Protein AF-A0A941T9V4-F1 (afdb_monomer_lite)

Sequence (173 aa):
MEARDDRNRAAATNAATATASSSLSAAYPVAAIIEGERKGLNWGSGGGWNDATPNACPDRARIDFSGHQWFDQVSVYTVQDNYPNPVEPTDQTTFDQYGITNFDMQVWNGVNWVTVVRSSTNPSRVHGEPHDHFDGNSHSPWRQCCCYCCQPQRLPPTKYCPSASTSKGRWKR

Structure (mmCIF, N/CA/C/O backbone):
data_AF-A0A941T9V4-F1
#
_entry.id   AF-A0A941T9V4-F1
#
loop_
_atom_site.group_PDB
_atom_site.id
_atom_site.type_symbol
_atom_site.label_atom_id
_atom_site.label_alt_id
_atom_site.label_comp_id
_atom_site.label_asym_id
_atom_site.label_entity_id
_atom_site.label_seq_id
_atom_site.pdbx_PDB_ins_code
_atom_site.Cartn_x
_atom_site.Cartn_y
_atom_site.Cartn_z
_atom_site.occupancy
_atom_site.B_iso_or_equiv
_atom_site.auth_seq_id
_atom_site.auth_comp_id
_atom_site.auth_asym_id
_atom_site.auth_atom_id
_atom_site.pdbx_PDB_model_num
ATOM 1 N N . MET A 1 1 ? -17.237 26.443 5.180 1.00 39.88 1 MET A N 1
ATOM 2 C CA . MET A 1 1 ? -16.615 25.327 4.442 1.00 39.88 1 MET A CA 1
ATOM 3 C C . MET A 1 1 ? -15.597 24.730 5.403 1.00 39.88 1 MET A C 1
ATOM 5 O O . MET A 1 1 ? -14.558 25.339 5.606 1.00 39.88 1 MET A O 1
ATOM 9 N N . GLU A 1 2 ? -15.970 23.697 6.163 1.00 41.00 2 GLU A N 1
ATOM 10 C CA . GLU A 1 2 ? -15.058 23.101 7.155 1.00 41.00 2 GLU A CA 1
ATOM 11 C C . GLU A 1 2 ? -14.081 22.157 6.441 1.00 41.00 2 GLU A C 1
ATOM 13 O O . GLU A 1 2 ? -14.487 21.376 5.582 1.00 41.00 2 GLU A O 1
ATOM 18 N N . ALA A 1 3 ? -12.790 22.291 6.750 1.00 44.06 3 ALA A N 1
ATOM 19 C CA . ALA A 1 3 ? -11.719 21.514 6.136 1.00 44.06 3 ALA A CA 1
ATOM 20 C C . ALA A 1 3 ? -11.819 20.026 6.516 1.00 44.06 3 ALA A C 1
ATOM 22 O O . ALA A 1 3 ? -12.162 19.681 7.652 1.00 44.06 3 ALA A O 1
ATOM 23 N N . ARG A 1 4 ? -11.507 19.145 5.561 1.00 55.50 4 ARG A N 1
ATOM 24 C CA . ARG A 1 4 ? -11.383 17.697 5.775 1.00 55.50 4 ARG A CA 1
ATOM 25 C C . ARG A 1 4 ? -10.272 17.425 6.812 1.00 55.50 4 ARG A C 1
ATOM 27 O O . ARG A 1 4 ? -9.267 18.132 6.834 1.00 55.50 4 ARG A O 1
ATOM 34 N N . ASP A 1 5 ? -10.453 16.446 7.712 1.00 63.91 5 ASP A N 1
ATOM 35 C CA . ASP A 1 5 ? -9.345 15.950 8.550 1.00 63.91 5 ASP A CA 1
ATOM 36 C C . ASP A 1 5 ? -8.568 14.944 7.698 1.00 63.91 5 ASP A C 1
ATOM 38 O O . ASP A 1 5 ? -8.832 13.742 7.734 1.00 63.91 5 ASP A O 1
ATOM 42 N N . ASP A 1 6 ? -7.614 15.458 6.919 1.00 68.19 6 ASP A N 1
ATOM 43 C CA . ASP A 1 6 ? -6.785 14.699 5.966 1.00 68.19 6 ASP A CA 1
ATOM 44 C C . ASP A 1 6 ? -5.760 13.770 6.648 1.00 68.19 6 ASP A C 1
ATOM 46 O O . ASP A 1 6 ? -4.796 13.294 6.046 1.00 68.19 6 ASP A O 1
ATOM 50 N N . ARG A 1 7 ? -5.938 13.503 7.942 1.00 80.56 7 ARG A N 1
ATOM 51 C CA . ARG A 1 7 ? -5.061 12.642 8.721 1.00 80.56 7 ARG A CA 1
ATOM 52 C C . ARG A 1 7 ? -5.231 11.184 8.315 1.00 80.56 7 ARG A C 1
ATOM 54 O O . ARG A 1 7 ? -6.278 10.587 8.549 1.00 80.56 7 ARG A O 1
ATOM 61 N N . ASN A 1 8 ? -4.146 10.593 7.822 1.00 84.25 8 ASN A N 1
ATOM 62 C CA . ASN A 1 8 ? -4.083 9.184 7.456 1.00 84.25 8 ASN A CA 1
ATOM 63 C C . ASN A 1 8 ? -4.116 8.255 8.689 1.00 84.25 8 ASN A C 1
ATOM 65 O O . ASN A 1 8 ? -3.088 8.027 9.327 1.00 84.25 8 ASN A O 1
ATOM 69 N N . ARG A 1 9 ? -5.268 7.648 8.994 1.00 84.69 9 ARG A N 1
ATOM 70 C CA . ARG A 1 9 ? -5.442 6.653 10.072 1.00 84.69 9 ARG A CA 1
ATOM 71 C C . ARG A 1 9 ? -4.611 5.381 9.890 1.00 84.69 9 ARG A C 1
ATOM 73 O O . ARG A 1 9 ? -4.321 4.722 10.881 1.00 84.69 9 ARG A O 1
ATOM 80 N N . ALA A 1 10 ? -4.228 5.048 8.661 1.00 85.94 10 ALA A N 1
ATOM 81 C CA . ALA A 1 10 ? -3.429 3.871 8.326 1.00 85.94 10 ALA A CA 1
ATOM 82 C C . ALA A 1 10 ? -1.920 4.084 8.514 1.00 85.94 10 ALA A C 1
ATOM 84 O O . ALA A 1 10 ? -1.161 3.143 8.334 1.00 85.94 10 ALA A O 1
ATOM 85 N N . ALA A 1 11 ? -1.461 5.284 8.877 1.00 89.00 11 ALA A N 1
ATOM 86 C CA . ALA A 1 11 ? -0.035 5.537 9.052 1.00 89.00 11 ALA A CA 1
ATOM 87 C C . ALA A 1 11 ? 0.554 4.790 10.265 1.00 89.00 11 ALA A C 1
ATOM 89 O O . ALA A 1 11 ? -0.060 4.728 11.334 1.00 89.00 11 ALA A O 1
ATOM 90 N N . ALA A 1 12 ? 1.799 4.324 10.143 1.00 89.19 12 ALA A N 1
ATOM 91 C CA . ALA A 1 12 ? 2.571 3.740 11.243 1.00 89.19 12 ALA A CA 1
ATOM 92 C C . ALA A 1 12 ? 2.736 4.722 12.416 1.00 89.19 12 ALA A C 1
ATOM 94 O O . ALA A 1 12 ? 2.710 4.328 13.579 1.00 89.19 12 ALA A O 1
ATOM 95 N N . THR A 1 13 ? 2.821 6.025 12.124 1.00 90.94 13 THR A N 1
ATOM 96 C CA . THR A 1 13 ? 2.835 7.100 13.132 1.00 90.94 13 THR A CA 1
ATOM 97 C C . THR A 1 13 ? 1.532 7.194 13.933 1.00 90.94 13 THR A C 1
ATOM 99 O O . THR A 1 13 ? 1.531 7.739 15.032 1.00 90.94 13 THR A O 1
ATOM 102 N N . ASN A 1 14 ? 0.440 6.611 13.425 1.00 89.69 14 ASN A N 1
ATOM 103 C CA . ASN A 1 14 ? -0.834 6.424 14.124 1.00 89.69 14 ASN A CA 1
ATOM 104 C C . ASN A 1 14 ? -0.990 4.998 14.697 1.00 89.69 14 ASN A C 1
ATOM 106 O O . ASN A 1 14 ? -2.104 4.563 15.003 1.00 89.69 14 ASN A O 1
ATOM 110 N N . ALA A 1 15 ? 0.131 4.288 14.867 1.00 91.81 15 ALA A N 1
ATOM 111 C CA . ALA A 1 15 ? 0.241 2.939 15.419 1.00 91.81 15 ALA A CA 1
ATOM 112 C C . ALA A 1 15 ? -0.520 1.854 14.633 1.00 91.81 15 ALA A C 1
ATOM 114 O O . ALA A 1 15 ? -0.884 0.819 15.192 1.00 91.81 15 ALA A O 1
ATOM 115 N N . ALA A 1 16 ? -0.760 2.079 13.339 1.00 89.44 16 ALA A N 1
ATOM 116 C CA . ALA A 1 16 ? -1.210 1.020 12.447 1.00 89.44 16 ALA A CA 1
ATOM 117 C C . ALA A 1 16 ? -0.080 0.007 12.198 1.00 89.44 16 ALA A C 1
ATOM 119 O O . ALA A 1 16 ? 1.101 0.365 12.203 1.00 89.44 16 ALA A O 1
ATOM 120 N N . THR A 1 17 ? -0.440 -1.249 11.953 1.00 93.31 17 THR A N 1
ATOM 121 C CA . THR A 1 17 ? 0.496 -2.307 11.560 1.00 93.31 17 THR A CA 1
ATOM 122 C C . THR A 1 17 ? 0.103 -2.890 10.211 1.00 93.31 17 THR A C 1
ATOM 124 O O . THR A 1 17 ? -1.061 -2.864 9.815 1.00 93.31 17 THR A O 1
ATOM 127 N N . ALA A 1 18 ? 1.097 -3.391 9.484 1.00 90.56 18 ALA A N 1
ATOM 128 C CA . ALA A 1 18 ? 0.945 -3.896 8.130 1.00 90.56 18 ALA A CA 1
ATOM 129 C C . ALA A 1 18 ? 1.397 -5.359 8.047 1.00 90.56 18 ALA A C 1
ATOM 131 O O . ALA A 1 18 ? 2.450 -5.716 8.577 1.00 90.56 18 ALA A O 1
ATOM 132 N N . THR A 1 19 ? 0.617 -6.201 7.370 1.00 92.44 19 THR A N 1
ATOM 133 C CA . THR A 1 19 ? 0.952 -7.607 7.086 1.00 92.44 19 THR A CA 1
ATOM 134 C C . THR A 1 19 ? 0.641 -7.945 5.633 1.00 92.44 19 THR A C 1
ATOM 136 O O . THR A 1 19 ? -0.252 -7.353 5.033 1.00 92.44 19 THR A O 1
ATOM 139 N N . ALA A 1 20 ? 1.377 -8.886 5.044 1.00 89.75 20 ALA A N 1
ATOM 140 C CA . ALA A 1 20 ? 1.168 -9.318 3.663 1.00 89.75 20 ALA A CA 1
ATOM 141 C C . ALA A 1 20 ? 1.074 -10.845 3.561 1.00 89.75 20 ALA A C 1
ATOM 143 O O . ALA A 1 20 ? 1.480 -11.558 4.479 1.00 89.75 20 ALA A O 1
ATOM 144 N N . SER A 1 21 ? 0.511 -11.346 2.459 1.00 89.50 21 SER A N 1
ATOM 145 C CA . SER A 1 21 ? 0.611 -12.755 2.048 1.00 89.50 21 SER A CA 1
ATOM 146 C C . SER A 1 21 ? 2.068 -13.187 1.940 1.00 89.50 21 SER A C 1
ATOM 148 O O . SER A 1 21 ? 2.437 -14.234 2.468 1.00 89.50 21 SER A O 1
ATOM 150 N N . SER A 1 22 ? 2.896 -12.357 1.304 1.00 89.88 22 SER A N 1
ATOM 151 C CA . SER A 1 22 ? 4.334 -12.559 1.206 1.00 89.88 22 SER A CA 1
ATOM 152 C C . SER A 1 22 ? 5.073 -11.232 0.967 1.00 89.88 22 SER A C 1
ATOM 154 O O . SER A 1 22 ? 4.466 -10.163 0.883 1.00 89.88 22 SER A O 1
ATOM 156 N N . SER A 1 23 ? 6.405 -11.247 0.970 1.00 90.19 23 SER A N 1
ATOM 157 C CA . SER A 1 23 ? 7.227 -10.082 0.615 1.00 90.19 23 SER A CA 1
ATOM 158 C C . SER A 1 23 ? 8.482 -10.549 -0.112 1.00 90.19 23 SER A C 1
ATOM 160 O O . SER A 1 23 ? 9.180 -11.411 0.421 1.00 90.19 23 SER A O 1
ATOM 162 N N . LEU A 1 24 ? 8.768 -10.019 -1.310 1.00 88.94 24 LEU A N 1
ATOM 163 C CA . LEU A 1 24 ? 9.832 -10.543 -2.184 1.00 88.94 24 LEU A CA 1
ATOM 164 C C . LEU A 1 24 ? 11.198 -10.597 -1.488 1.00 88.94 24 LEU A C 1
ATOM 166 O O . LEU A 1 24 ? 11.939 -11.564 -1.637 1.00 88.94 24 LEU A O 1
ATOM 170 N N . SER A 1 25 ? 11.546 -9.545 -0.748 1.00 92.31 25 SER A N 1
ATOM 171 C CA . SER A 1 25 ? 12.757 -9.480 0.072 1.00 92.31 25 SER A CA 1
ATOM 172 C C . SER A 1 25 ? 12.683 -8.299 1.045 1.00 92.31 25 SER A C 1
ATOM 174 O O . SER A 1 25 ? 11.734 -7.515 1.020 1.00 92.31 25 SER A O 1
ATOM 176 N N . ALA A 1 26 ? 13.718 -8.119 1.872 1.00 92.69 26 ALA A N 1
ATOM 177 C CA . ALA A 1 26 ? 13.842 -6.961 2.764 1.00 92.69 26 ALA A CA 1
ATOM 178 C C . ALA A 1 26 ? 13.896 -5.608 2.021 1.00 92.69 26 ALA A C 1
ATOM 180 O O . ALA A 1 26 ? 13.613 -4.575 2.619 1.00 92.69 26 ALA A O 1
ATOM 181 N N . ALA A 1 27 ? 14.216 -5.613 0.722 1.00 92.06 27 ALA A N 1
ATOM 182 C CA . ALA A 1 27 ? 14.155 -4.432 -0.137 1.00 92.06 27 ALA A CA 1
ATOM 183 C C . ALA A 1 27 ? 12.718 -3.980 -0.458 1.00 92.06 27 ALA A C 1
ATOM 185 O O . ALA A 1 27 ? 12.531 -2.867 -0.951 1.00 92.06 27 ALA A O 1
ATOM 186 N N . TYR A 1 28 ? 11.721 -4.828 -0.186 1.00 89.25 28 TYR A N 1
ATOM 187 C CA . TYR A 1 28 ? 10.315 -4.580 -0.495 1.00 89.25 28 TYR A CA 1
ATOM 188 C C . TYR A 1 28 ? 9.391 -4.857 0.703 1.00 89.25 28 TYR A C 1
ATOM 190 O O . TYR A 1 28 ? 8.513 -5.726 0.637 1.00 89.25 28 TYR A O 1
ATOM 198 N N . PRO A 1 29 ? 9.607 -4.180 1.840 1.00 92.50 29 PRO A N 1
ATOM 199 C CA . PRO A 1 29 ? 8.922 -4.501 3.078 1.00 92.50 29 PRO A CA 1
ATOM 200 C C . PRO A 1 29 ? 7.453 -4.078 3.025 1.00 92.50 29 PRO A C 1
ATOM 202 O O . PRO A 1 29 ? 7.114 -2.987 2.572 1.00 92.50 29 PRO A O 1
ATOM 205 N N . VAL A 1 30 ? 6.572 -4.892 3.611 1.00 90.44 30 VAL A N 1
ATOM 206 C CA . VAL A 1 30 ? 5.157 -4.520 3.775 1.00 90.44 30 VAL A CA 1
ATOM 207 C C . VAL A 1 30 ? 4.972 -3.259 4.631 1.00 90.44 30 VAL A C 1
ATOM 209 O O . VAL A 1 30 ? 3.993 -2.547 4.478 1.00 90.44 30 VAL A O 1
ATOM 212 N N . ALA A 1 31 ? 5.928 -2.917 5.499 1.00 92.12 31 ALA A N 1
ATOM 213 C CA . ALA A 1 31 ? 5.871 -1.695 6.305 1.00 92.12 31 ALA A CA 1
ATOM 214 C C . ALA A 1 31 ? 5.876 -0.403 5.464 1.00 92.12 31 ALA A C 1
ATOM 216 O O . ALA A 1 31 ? 5.311 0.602 5.897 1.00 92.12 31 ALA A O 1
ATOM 217 N N . ALA A 1 32 ? 6.429 -0.444 4.244 1.00 90.38 32 ALA A N 1
ATOM 218 C CA . ALA A 1 32 ? 6.422 0.697 3.332 1.00 90.38 32 ALA A CA 1
ATOM 219 C C . ALA A 1 32 ? 4.997 1.127 2.944 1.00 90.38 32 ALA A C 1
ATOM 221 O O . ALA A 1 32 ? 4.785 2.242 2.473 1.00 90.38 32 ALA A O 1
ATOM 222 N N . ILE A 1 33 ? 3.992 0.269 3.182 1.00 88.38 33 ILE A N 1
ATOM 223 C CA . ILE A 1 33 ? 2.605 0.588 2.852 1.00 88.38 33 ILE A CA 1
ATOM 224 C C . ILE A 1 33 ? 1.959 1.606 3.809 1.00 88.38 33 ILE A C 1
ATOM 226 O O . ILE A 1 33 ? 0.945 2.227 3.496 1.00 88.38 33 ILE A O 1
ATOM 230 N N . ILE A 1 34 ? 2.546 1.790 4.993 1.00 90.62 34 ILE A N 1
ATOM 231 C CA . ILE A 1 34 ? 2.018 2.642 6.070 1.00 90.62 34 ILE A CA 1
ATOM 232 C C . ILE A 1 34 ? 2.991 3.752 6.494 1.00 90.62 34 ILE A C 1
ATOM 234 O O . ILE A 1 34 ? 2.763 4.430 7.495 1.00 90.62 34 ILE A O 1
ATOM 238 N N . GLU A 1 35 ? 4.078 3.964 5.754 1.00 89.94 35 GLU A N 1
ATOM 239 C CA . GLU A 1 35 ? 5.148 4.901 6.133 1.00 89.94 35 GLU A CA 1
ATOM 240 C C . GLU A 1 35 ? 4.833 6.377 5.818 1.00 89.94 35 GLU A C 1
ATOM 242 O O . GLU A 1 35 ? 5.510 7.277 6.309 1.00 89.94 35 GLU A O 1
ATOM 247 N N . GLY A 1 36 ? 3.797 6.639 5.014 1.00 87.00 36 GLY A N 1
ATOM 248 C CA . GLY A 1 36 ? 3.347 7.988 4.649 1.00 87.00 36 GLY A CA 1
ATOM 249 C C . GLY A 1 36 ? 4.091 8.635 3.473 1.00 87.00 36 GLY A C 1
ATOM 250 O O . GLY A 1 36 ? 3.620 9.643 2.950 1.00 87.00 36 GLY A O 1
ATOM 251 N N . GLU A 1 37 ? 5.200 8.055 3.017 1.00 89.06 37 GLU A N 1
ATOM 252 C CA . GLU A 1 37 ? 5.798 8.352 1.710 1.00 89.06 37 GLU A CA 1
ATOM 253 C C . GLU A 1 37 ? 4.832 7.855 0.621 1.00 89.06 37 GLU A C 1
ATOM 255 O O . GLU A 1 37 ? 4.213 6.814 0.808 1.00 89.06 37 GLU A O 1
ATOM 260 N N . ARG A 1 38 ? 4.659 8.569 -0.498 1.00 88.62 38 ARG A N 1
ATOM 261 C CA . ARG A 1 38 ? 3.676 8.215 -1.551 1.00 88.62 38 ARG A CA 1
ATOM 262 C C . ARG A 1 38 ? 4.284 8.065 -2.941 1.00 88.62 38 ARG A C 1
ATOM 264 O O . ARG A 1 38 ? 3.653 7.479 -3.811 1.00 88.62 38 ARG A O 1
ATOM 271 N N . LYS A 1 39 ? 5.500 8.559 -3.156 1.00 88.25 39 LYS A N 1
ATOM 272 C CA . LYS A 1 39 ? 6.160 8.598 -4.466 1.00 88.25 39 LYS A CA 1
ATOM 273 C C . LYS A 1 39 ? 6.680 7.230 -4.893 1.00 88.25 39 LYS A C 1
ATOM 275 O O . LYS A 1 39 ? 6.738 6.951 -6.084 1.00 88.25 39 LYS A O 1
ATOM 280 N N . GLY A 1 40 ? 7.066 6.392 -3.935 1.00 86.06 40 GLY A N 1
ATOM 281 C CA . GLY A 1 40 ? 7.896 5.215 -4.188 1.00 86.06 40 GLY A CA 1
ATOM 282 C C . GLY A 1 40 ? 9.379 5.558 -4.220 1.00 86.06 40 GLY A C 1
ATOM 283 O O . GLY A 1 40 ? 10.140 4.926 -4.952 1.00 86.06 40 GLY A O 1
ATOM 284 N N . LEU A 1 41 ? 9.794 6.574 -3.454 1.00 88.62 41 LEU A N 1
ATOM 285 C CA . LEU A 1 41 ? 11.204 6.939 -3.353 1.00 88.62 41 LEU A CA 1
ATOM 286 C C . LEU A 1 41 ? 11.999 5.742 -2.813 1.00 88.62 41 LEU A C 1
ATOM 288 O O . LEU A 1 41 ? 11.614 5.157 -1.808 1.00 88.62 41 LEU A O 1
ATOM 292 N N . ASN A 1 42 ? 13.120 5.401 -3.456 1.00 89.25 42 ASN A N 1
ATOM 293 C CA . ASN A 1 42 ? 13.941 4.221 -3.142 1.00 89.25 42 ASN A CA 1
ATOM 294 C C . ASN A 1 42 ? 13.269 2.880 -3.477 1.00 89.25 42 ASN A C 1
ATOM 296 O O . ASN A 1 42 ? 13.391 1.901 -2.733 1.00 89.25 42 ASN A O 1
ATOM 300 N N . TRP A 1 43 ? 12.570 2.816 -4.610 1.00 89.00 43 TRP A N 1
ATOM 301 C CA . TRP A 1 43 ? 12.124 1.551 -5.179 1.00 89.00 43 TRP A CA 1
ATOM 302 C C . TRP A 1 43 ? 13.277 0.525 -5.254 1.00 89.00 43 TRP A C 1
ATOM 304 O O . TRP A 1 43 ? 14.340 0.829 -5.792 1.00 89.00 43 TRP A O 1
ATOM 314 N N . GLY A 1 44 ? 13.088 -0.680 -4.700 1.00 88.69 44 GLY A N 1
ATOM 315 C CA . GLY A 1 44 ? 14.154 -1.691 -4.590 1.00 88.69 44 GLY A CA 1
ATOM 316 C C . GLY A 1 44 ? 15.085 -1.541 -3.383 1.00 88.69 44 GLY A C 1
ATOM 317 O O . GLY A 1 44 ? 16.016 -2.329 -3.240 1.00 88.69 44 GLY A O 1
ATOM 318 N N . SER A 1 45 ? 14.813 -0.571 -2.510 1.00 92.38 45 SER A N 1
ATOM 319 C CA . SER A 1 45 ? 15.571 -0.276 -1.287 1.00 92.38 45 SER A CA 1
ATOM 320 C C . SER A 1 45 ? 14.650 0.223 -0.162 1.00 92.38 45 SER A C 1
ATOM 322 O O . SER A 1 45 ? 15.000 1.139 0.578 1.00 92.38 45 SER A O 1
ATOM 324 N N . GLY A 1 46 ? 13.450 -0.353 -0.042 1.00 90.12 46 GLY A N 1
ATOM 325 C CA . GLY A 1 46 ? 12.485 -0.040 1.017 1.00 90.12 46 GLY A CA 1
ATOM 326 C C . GLY A 1 46 ? 11.342 0.898 0.620 1.00 90.12 46 GLY A C 1
ATOM 327 O O . GLY A 1 46 ? 10.416 1.045 1.402 1.00 90.12 46 GLY A O 1
ATOM 328 N N . GLY A 1 47 ? 11.356 1.485 -0.583 1.00 88.00 47 GLY A N 1
ATOM 329 C CA . GLY A 1 47 ? 10.369 2.489 -1.022 1.00 88.00 47 GLY A CA 1
ATOM 330 C C . GLY A 1 47 ? 8.941 1.995 -1.292 1.00 88.00 47 GLY A C 1
ATOM 331 O O . GLY A 1 47 ? 8.060 2.791 -1.634 1.00 88.00 47 GLY A O 1
ATOM 332 N N . GLY A 1 48 ? 8.698 0.689 -1.184 1.00 87.88 48 GLY A N 1
ATOM 333 C CA . GLY A 1 48 ? 7.386 0.082 -1.379 1.00 87.88 48 GLY A CA 1
ATOM 334 C C . GLY A 1 48 ? 7.402 -1.430 -1.166 1.00 87.88 48 GLY A C 1
ATOM 335 O O . GLY A 1 48 ? 8.437 -2.013 -0.849 1.00 87.88 48 GLY A O 1
ATOM 336 N N . TRP A 1 49 ? 6.243 -2.063 -1.323 1.00 89.75 49 TRP A N 1
ATOM 337 C CA . TRP A 1 49 ? 6.050 -3.493 -1.078 1.00 89.75 49 TRP A CA 1
ATOM 338 C C . TRP A 1 49 ? 6.003 -4.294 -2.389 1.00 89.75 49 TRP A C 1
ATOM 340 O O . TRP A 1 49 ? 5.566 -3.779 -3.413 1.00 89.75 49 TRP A O 1
ATOM 350 N N . ASN A 1 50 ? 6.459 -5.550 -2.344 1.00 86.00 50 ASN A N 1
ATOM 351 C CA . ASN A 1 50 ? 6.436 -6.520 -3.443 1.00 86.00 50 ASN A CA 1
ATOM 352 C C . ASN A 1 50 ? 5.961 -7.862 -2.941 1.00 86.00 50 ASN A C 1
ATOM 354 O O . ASN A 1 50 ? 6.549 -8.346 -1.974 1.00 86.00 50 ASN A O 1
ATOM 358 N N . ASP A 1 51 ? 5.012 -8.500 -3.614 1.00 86.31 51 ASP A N 1
ATOM 359 C CA . ASP A 1 51 ? 4.715 -9.897 -3.333 1.00 86.31 51 ASP A CA 1
ATOM 360 C C . ASP A 1 51 ? 5.865 -10.818 -3.825 1.00 86.31 51 ASP A C 1
ATOM 362 O O . ASP A 1 51 ? 6.611 -10.512 -4.755 1.00 86.31 51 ASP A O 1
ATOM 366 N N . ALA A 1 52 ? 6.086 -11.937 -3.139 1.00 87.38 52 ALA A N 1
ATOM 367 C CA . ALA A 1 52 ? 7.113 -12.937 -3.439 1.00 87.38 52 ALA A CA 1
ATOM 368 C C . ALA A 1 52 ? 6.600 -14.108 -4.293 1.00 87.38 52 ALA A C 1
ATOM 370 O O . ALA A 1 52 ? 7.371 -15.025 -4.585 1.00 87.38 52 ALA A O 1
ATOM 371 N N . THR A 1 53 ? 5.318 -14.113 -4.661 1.00 84.25 53 THR A N 1
ATOM 372 C CA . THR A 1 53 ? 4.605 -15.185 -5.367 1.00 84.25 53 THR A CA 1
ATOM 373 C C . THR A 1 53 ? 4.127 -14.757 -6.767 1.00 84.25 53 THR A C 1
ATOM 375 O O . THR A 1 53 ? 2.938 -14.683 -7.055 1.00 84.25 53 THR A O 1
ATOM 378 N N . PRO A 1 54 ? 5.071 -14.544 -7.704 1.00 75.06 54 PRO A N 1
ATOM 379 C CA . PRO A 1 54 ? 4.837 -14.491 -9.146 1.00 75.06 54 PRO A CA 1
ATOM 380 C C . PRO A 1 54 ? 3.599 -15.212 -9.714 1.00 75.06 54 PRO A C 1
ATOM 382 O O . PRO A 1 54 ? 3.559 -16.441 -9.742 1.00 75.06 54 PRO A O 1
ATOM 385 N N . ASN A 1 55 ? 2.652 -14.465 -10.296 1.00 73.12 55 ASN A N 1
ATOM 386 C CA . ASN A 1 55 ? 1.427 -14.988 -10.934 1.00 73.12 55 ASN A CA 1
ATOM 387 C C . ASN A 1 55 ? 0.484 -15.791 -10.017 1.00 73.12 55 ASN A C 1
ATOM 389 O O . ASN A 1 55 ? -0.445 -16.429 -10.522 1.00 73.12 55 ASN A O 1
ATOM 393 N N . ALA A 1 56 ? 0.711 -15.809 -8.705 1.00 81.12 56 ALA A N 1
ATOM 394 C CA . ALA A 1 56 ? -0.183 -16.456 -7.761 1.00 81.12 56 ALA A CA 1
ATOM 395 C C . ALA A 1 56 ? -1.110 -15.393 -7.175 1.00 81.12 56 ALA A C 1
ATOM 397 O O . ALA A 1 56 ? -0.685 -14.550 -6.405 1.00 81.12 56 ALA A O 1
ATOM 398 N N . CYS A 1 57 ? -2.386 -15.431 -7.550 1.00 74.94 57 CYS A N 1
ATOM 399 C CA . CYS A 1 57 ? -3.355 -14.425 -7.128 1.00 74.94 57 CYS A CA 1
ATOM 400 C C . CYS A 1 57 ? -4.472 -15.055 -6.276 1.00 74.94 57 CYS A C 1
ATOM 402 O O . CYS A 1 57 ? -4.830 -16.216 -6.505 1.00 74.94 57 CYS A O 1
ATOM 404 N N . PRO A 1 58 ? -5.070 -14.300 -5.334 1.00 78.81 58 PRO A N 1
ATOM 405 C CA . PRO A 1 58 ? -4.801 -12.888 -5.051 1.00 78.81 58 PRO A CA 1
ATOM 406 C C . PRO A 1 58 ? -3.625 -12.651 -4.086 1.00 78.81 58 PRO A C 1
ATOM 408 O O . PRO A 1 58 ? -3.483 -13.346 -3.079 1.00 78.81 58 PRO A O 1
ATOM 411 N N . ASP A 1 59 ? -2.870 -11.586 -4.343 1.00 83.44 59 ASP A N 1
ATOM 412 C CA . ASP A 1 59 ? -1.876 -11.008 -3.441 1.00 83.44 59 ASP A CA 1
ATOM 413 C C . ASP A 1 59 ? -2.585 -10.151 -2.392 1.00 83.44 59 ASP A C 1
ATOM 415 O O . ASP A 1 59 ? -3.432 -9.324 -2.738 1.00 83.44 59 ASP A O 1
ATOM 419 N N . ARG A 1 60 ? -2.261 -10.322 -1.104 1.00 85.75 60 ARG A N 1
ATOM 420 C CA . ARG A 1 60 ? -2.959 -9.628 -0.010 1.00 85.75 60 ARG A CA 1
ATOM 421 C C . ARG A 1 60 ? -2.012 -8.741 0.782 1.00 85.75 60 ARG A C 1
ATOM 423 O O . ARG A 1 60 ? -1.117 -9.256 1.446 1.00 85.75 60 ARG A O 1
ATOM 430 N N . ALA A 1 61 ? -2.330 -7.452 0.871 1.00 87.00 61 ALA A N 1
ATOM 431 C CA . ALA A 1 61 ? -1.782 -6.538 1.874 1.00 87.00 61 ALA A CA 1
ATOM 432 C C . ALA A 1 61 ? -2.886 -6.117 2.852 1.00 87.00 61 ALA A C 1
ATOM 434 O O . ALA A 1 61 ? -3.979 -5.718 2.449 1.00 87.00 61 ALA A O 1
ATOM 435 N N . ARG A 1 62 ? -2.611 -6.220 4.150 1.00 88.75 62 ARG A N 1
ATOM 436 C CA . ARG A 1 62 ? -3.545 -5.929 5.237 1.00 88.75 62 ARG A CA 1
ATOM 437 C C . ARG A 1 62 ? -2.972 -4.866 6.156 1.00 88.75 62 ARG A C 1
ATOM 439 O O . ARG A 1 62 ? -1.799 -4.924 6.518 1.00 88.75 62 ARG A O 1
ATOM 446 N N . ILE A 1 63 ? -3.837 -3.952 6.576 1.00 88.50 63 ILE A N 1
ATOM 447 C CA . ILE A 1 63 ? -3.558 -2.989 7.633 1.00 88.50 63 ILE A CA 1
ATOM 448 C C . ILE A 1 63 ? -4.493 -3.256 8.803 1.00 88.50 63 ILE A C 1
ATOM 450 O O . ILE A 1 63 ? -5.712 -3.351 8.637 1.00 88.50 63 ILE A O 1
ATOM 454 N N . ASP A 1 64 ? -3.905 -3.334 9.987 1.00 89.06 64 ASP A N 1
ATOM 455 C CA . ASP A 1 64 ? -4.598 -3.322 11.264 1.00 89.06 64 ASP A CA 1
ATOM 456 C C . ASP A 1 64 ? -4.424 -1.932 11.889 1.00 89.06 64 ASP A C 1
ATOM 458 O O . ASP A 1 64 ? -3.308 -1.465 12.120 1.00 89.06 64 ASP A O 1
ATOM 462 N N . PHE A 1 65 ? -5.532 -1.241 12.148 1.00 87.31 65 PHE A N 1
ATOM 463 C CA . PHE A 1 65 ? -5.506 0.050 12.829 1.00 87.31 65 PHE A CA 1
ATOM 464 C C . PHE A 1 65 ? -5.273 -0.139 14.334 1.00 87.31 65 PHE A C 1
ATOM 466 O O . PHE A 1 65 ? -5.690 -1.135 14.928 1.00 87.31 65 PHE A O 1
ATOM 473 N N . SER A 1 66 ? -4.709 0.879 14.991 1.00 86.38 66 SER A N 1
ATOM 474 C CA . SER A 1 66 ? -4.508 0.913 16.452 1.00 86.38 66 SER A CA 1
ATOM 475 C C . SER A 1 66 ? -5.806 0.894 17.274 1.00 86.38 66 SER A C 1
ATOM 477 O O . SER A 1 66 ? -5.783 0.773 18.499 1.00 86.38 66 SER A O 1
ATOM 479 N N . GLY A 1 67 ? -6.958 0.997 16.614 1.00 82.56 67 GLY A N 1
ATOM 480 C CA . GLY A 1 67 ? -8.271 0.948 17.229 1.00 82.56 67 GLY A CA 1
ATOM 481 C C . GLY A 1 67 ? -9.381 1.027 16.193 1.00 82.56 67 GLY A C 1
ATOM 482 O O . GLY A 1 67 ? -9.155 0.944 14.991 1.00 82.56 67 GLY A O 1
ATOM 483 N N . HIS A 1 68 ? -10.599 1.199 16.685 1.00 77.25 68 HIS A N 1
ATOM 484 C CA . HIS A 1 68 ? -11.767 1.505 15.871 1.00 77.25 68 HIS A CA 1
ATOM 485 C C . HIS A 1 68 ? -11.594 2.860 15.169 1.00 77.25 68 HIS A C 1
ATOM 487 O O . HIS A 1 68 ? -11.545 3.890 15.841 1.00 77.25 68 HIS A O 1
ATOM 493 N N . GLN A 1 69 ? -11.518 2.858 13.836 1.00 75.19 69 GLN A N 1
ATOM 494 C CA . GLN A 1 69 ? -11.347 4.058 13.021 1.00 75.19 69 GLN A CA 1
ATOM 495 C C . GLN A 1 69 ? -12.541 4.309 12.109 1.00 75.19 69 GLN A C 1
ATOM 497 O O . GLN A 1 69 ? -13.120 3.401 11.518 1.00 75.19 69 GLN A O 1
ATOM 502 N N . TRP A 1 70 ? -12.862 5.586 11.961 1.00 71.38 70 TRP A N 1
ATOM 503 C CA . TRP A 1 70 ? -13.724 6.075 10.897 1.00 71.38 70 TRP A CA 1
ATOM 504 C C . TRP A 1 70 ? -12.847 6.565 9.757 1.00 71.38 70 TRP A C 1
ATOM 506 O O . TRP A 1 70 ? -11.809 7.177 10.016 1.00 71.38 70 TRP A O 1
ATOM 516 N N . PHE A 1 71 ? -13.264 6.298 8.526 1.00 72.94 71 PHE A N 1
ATOM 517 C CA . PHE A 1 71 ? -12.708 6.899 7.323 1.00 72.94 71 PHE A CA 1
ATOM 518 C C . PHE A 1 71 ? -13.738 6.816 6.200 1.00 72.94 71 PHE A C 1
ATOM 520 O O . PHE A 1 71 ? -14.527 5.873 6.146 1.00 72.94 71 PHE A O 1
ATOM 527 N N . ASP A 1 72 ? -13.733 7.815 5.333 1.00 70.69 72 ASP A N 1
ATOM 528 C CA . ASP A 1 72 ? -14.622 7.944 4.176 1.00 70.69 72 ASP A CA 1
ATOM 529 C C . ASP A 1 72 ? -13.846 8.003 2.856 1.00 70.69 72 ASP A C 1
ATOM 531 O O . ASP A 1 72 ? -14.440 8.053 1.786 1.00 70.69 72 ASP A O 1
ATOM 535 N N . GLN A 1 73 ? -12.519 7.936 2.922 1.00 73.12 73 GLN A N 1
ATOM 536 C CA . GLN A 1 73 ? -11.652 7.884 1.762 1.00 73.12 73 GLN A CA 1
ATOM 537 C C . GLN A 1 73 ? -10.607 6.800 1.952 1.00 73.12 73 GLN A C 1
ATOM 539 O O . GLN A 1 73 ? -10.026 6.676 3.030 1.00 73.12 73 GLN A O 1
ATOM 544 N N . VAL A 1 74 ? -10.332 6.063 0.878 1.00 75.44 74 VAL A N 1
ATOM 545 C CA . VAL A 1 74 ? -9.096 5.296 0.742 1.00 75.44 74 VAL A CA 1
ATOM 546 C C . VAL A 1 74 ? -8.370 5.721 -0.522 1.00 75.44 74 VAL A C 1
ATOM 548 O O . VAL A 1 74 ? -8.992 6.021 -1.536 1.00 75.44 74 VAL A O 1
ATOM 551 N N . SER A 1 75 ? -7.045 5.787 -0.450 1.00 78.62 75 SER A N 1
ATOM 552 C CA . SER A 1 75 ? -6.164 6.007 -1.596 1.00 78.62 75 SER A CA 1
ATOM 553 C C . SER A 1 75 ? -5.163 4.868 -1.695 1.00 78.62 75 SER A C 1
ATOM 555 O O . SER A 1 75 ? -4.661 4.422 -0.676 1.00 78.62 75 SER A O 1
ATOM 557 N N . VAL A 1 76 ? -4.871 4.401 -2.901 1.00 78.44 76 VAL A N 1
ATOM 558 C CA . VAL A 1 76 ? -3.831 3.399 -3.189 1.00 78.44 76 VAL A CA 1
ATOM 559 C C . VAL A 1 76 ? -2.903 4.014 -4.225 1.00 78.44 76 VAL A C 1
ATOM 561 O O . VAL A 1 76 ? -3.424 4.639 -5.132 1.00 78.44 76 VAL A O 1
ATOM 564 N N . TYR A 1 77 ? -1.579 3.882 -4.101 1.00 82.31 77 TYR A N 1
ATOM 565 C CA . TYR A 1 77 ? -0.613 4.633 -4.919 1.00 82.31 77 TYR A CA 1
ATOM 566 C C . TYR A 1 77 ? 0.418 3.730 -5.568 1.00 82.31 77 TYR A C 1
ATOM 568 O O . TYR A 1 77 ? 1.408 3.409 -4.932 1.00 82.31 77 TYR A O 1
ATOM 576 N N . THR A 1 78 ? 0.244 3.346 -6.823 1.00 81.06 78 THR A N 1
ATOM 577 C CA . THR A 1 78 ? 1.143 2.363 -7.442 1.00 81.06 78 THR A CA 1
ATOM 578 C C . THR A 1 78 ? 2.533 2.910 -7.761 1.00 81.06 78 THR A C 1
ATOM 580 O O . THR A 1 78 ? 2.777 4.115 -7.714 1.00 81.06 78 THR A O 1
ATOM 583 N N . VAL A 1 79 ? 3.467 2.015 -8.104 1.00 84.25 79 VAL A N 1
ATOM 584 C CA . VAL A 1 79 ? 4.759 2.447 -8.645 1.00 84.25 79 VAL A CA 1
ATOM 585 C C . VAL A 1 79 ? 4.528 3.224 -9.937 1.00 84.25 79 VAL A C 1
ATOM 587 O O . VAL A 1 79 ? 3.679 2.867 -10.752 1.00 84.25 79 VAL A O 1
ATOM 590 N N . GLN A 1 80 ? 5.260 4.324 -10.080 1.00 88.06 80 GLN A N 1
ATOM 591 C CA . GLN A 1 80 ? 5.218 5.178 -11.261 1.00 88.06 80 GLN A CA 1
ATOM 592 C C . GLN A 1 80 ? 6.092 4.590 -12.364 1.00 88.06 80 GLN A C 1
ATOM 594 O O . GLN A 1 80 ? 7.133 4.003 -12.077 1.00 88.06 80 GLN A O 1
ATOM 599 N N . ASP A 1 81 ? 5.736 4.825 -13.626 1.00 86.25 81 ASP A N 1
ATOM 600 C CA . ASP A 1 81 ? 6.544 4.353 -14.759 1.00 86.25 81 ASP A CA 1
ATOM 601 C C . ASP A 1 81 ? 7.979 4.911 -14.710 1.00 86.25 81 ASP A C 1
ATOM 603 O O . ASP A 1 81 ? 8.945 4.192 -14.962 1.00 86.25 81 ASP A O 1
ATOM 607 N N . ASN A 1 82 ? 8.143 6.166 -14.270 1.00 90.19 82 ASN A N 1
ATOM 608 C CA . ASN A 1 82 ? 9.445 6.772 -13.972 1.00 90.19 82 ASN A CA 1
ATOM 609 C C . ASN A 1 82 ? 9.828 6.620 -12.486 1.00 90.19 82 ASN A C 1
ATOM 611 O O . ASN A 1 82 ? 10.148 7.597 -11.808 1.00 90.19 82 ASN A O 1
ATOM 615 N N . TYR A 1 83 ? 9.803 5.390 -11.966 1.00 88.19 83 TYR A N 1
ATOM 616 C CA . TYR A 1 83 ? 10.184 5.097 -10.579 1.00 88.19 83 TYR A CA 1
ATOM 617 C C . TYR A 1 83 ? 11.607 5.535 -10.172 1.00 88.19 83 TYR A C 1
ATOM 619 O O . TYR A 1 83 ? 11.805 5.761 -8.978 1.00 88.19 83 TYR A O 1
ATOM 627 N N . PRO A 1 84 ? 12.612 5.677 -11.073 1.00 89.69 84 PRO A N 1
ATOM 628 C CA . PRO A 1 84 ? 13.911 6.227 -10.681 1.00 89.69 84 PRO A CA 1
ATOM 629 C C . PRO A 1 84 ? 13.849 7.714 -10.309 1.00 89.69 84 PRO A C 1
ATOM 631 O O . PRO A 1 84 ? 14.687 8.182 -9.545 1.00 89.69 84 PRO A O 1
ATOM 634 N N . ASN A 1 85 ? 12.865 8.456 -10.832 1.00 92.25 85 ASN A N 1
ATOM 635 C CA . ASN A 1 85 ? 12.655 9.876 -10.545 1.00 92.25 85 ASN A CA 1
ATOM 636 C C . ASN A 1 85 ? 11.166 10.140 -10.252 1.00 92.25 85 ASN A C 1
ATOM 638 O O . ASN A 1 85 ? 10.493 10.815 -11.039 1.00 92.25 85 ASN A O 1
ATOM 642 N N . PRO A 1 86 ? 10.626 9.591 -9.150 1.00 91.19 86 PRO A N 1
ATOM 643 C CA . PRO A 1 86 ? 9.199 9.626 -8.903 1.00 91.19 86 PRO A CA 1
ATOM 644 C C . PRO A 1 86 ? 8.769 11.011 -8.408 1.00 91.19 86 PRO A C 1
ATOM 646 O O . PRO A 1 86 ? 9.480 11.678 -7.646 1.00 91.19 86 PRO A O 1
ATOM 649 N N . VAL A 1 87 ? 7.574 11.439 -8.803 1.00 93.44 87 VAL A N 1
ATOM 650 C CA . VAL A 1 87 ? 6.970 12.701 -8.345 1.00 93.44 87 VAL A CA 1
ATOM 651 C C . VAL A 1 87 ? 5.882 12.438 -7.310 1.00 93.44 87 VAL A C 1
ATOM 653 O O . VAL A 1 87 ? 5.490 11.297 -7.095 1.00 93.44 87 VAL A O 1
ATOM 656 N N . GLU A 1 88 ? 5.399 13.476 -6.625 1.00 89.75 88 GLU A N 1
ATOM 657 C CA . GLU A 1 88 ? 4.234 13.314 -5.748 1.00 89.75 88 GLU A CA 1
ATOM 658 C C . GLU A 1 88 ? 3.011 12.913 -6.587 1.00 89.75 88 GLU A C 1
ATOM 660 O O . GLU A 1 88 ? 2.643 13.676 -7.486 1.00 89.75 88 GLU A O 1
ATOM 665 N N . PRO A 1 89 ? 2.379 11.751 -6.334 1.00 85.69 89 PRO A N 1
ATOM 666 C CA . PRO A 1 89 ? 1.228 11.345 -7.123 1.00 85.69 89 PRO A CA 1
ATOM 667 C C . PRO A 1 89 ? 0.032 12.264 -6.872 1.00 85.69 89 PRO A C 1
ATOM 669 O O . PRO A 1 89 ? -0.261 12.655 -5.739 1.00 85.69 89 PRO A O 1
ATOM 672 N N . THR A 1 90 ? -0.699 12.555 -7.939 1.00 85.06 90 THR A N 1
ATOM 673 C CA . THR A 1 90 ? -1.954 13.311 -7.910 1.00 85.06 90 THR A CA 1
ATOM 674 C C . THR A 1 90 ? -3.096 12.440 -8.426 1.00 85.06 90 THR A C 1
ATOM 676 O O . THR A 1 90 ? -2.869 11.360 -8.966 1.00 85.06 90 THR A O 1
ATOM 679 N N . ASP A 1 91 ? -4.329 12.934 -8.331 1.00 75.44 91 ASP A N 1
ATOM 680 C CA . ASP A 1 91 ? -5.509 12.262 -8.904 1.00 75.44 91 ASP A CA 1
ATOM 681 C C . ASP A 1 91 ? -5.437 12.102 -10.425 1.00 75.44 91 ASP A C 1
ATOM 683 O O . ASP A 1 91 ? -6.158 11.293 -10.994 1.00 75.44 91 ASP A O 1
ATOM 687 N N . GLN A 1 92 ? -4.569 12.878 -11.076 1.00 82.56 92 GLN A N 1
ATOM 688 C CA . GLN A 1 92 ? -4.368 12.867 -12.522 1.00 82.56 92 GLN A CA 1
ATOM 689 C C . GLN A 1 92 ? -3.168 12.010 -12.942 1.00 82.56 92 GLN A C 1
ATOM 691 O O . GLN A 1 92 ? -2.889 11.887 -14.130 1.00 82.56 92 GLN A O 1
ATOM 696 N N . THR A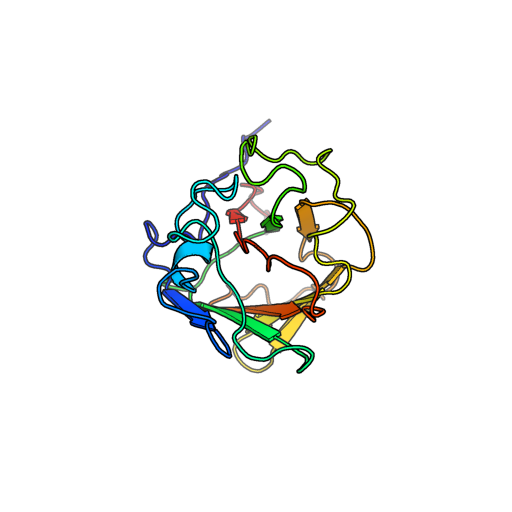 1 93 ? -2.424 11.438 -11.992 1.00 81.44 93 THR A N 1
ATOM 697 C CA . THR A 1 93 ? -1.278 10.591 -12.319 1.00 81.44 93 THR A CA 1
ATOM 698 C C . THR A 1 93 ? -1.787 9.255 -12.882 1.00 81.44 93 THR A C 1
ATOM 700 O O . THR A 1 93 ? -2.538 8.531 -12.221 1.00 81.44 93 THR A O 1
ATOM 703 N N . THR A 1 94 ? -1.379 8.917 -14.103 1.00 84.81 94 THR A N 1
ATOM 704 C CA . THR A 1 94 ? -1.681 7.644 -14.780 1.00 84.81 94 THR A CA 1
ATOM 705 C C . THR A 1 94 ? -0.450 6.736 -14.805 1.00 84.81 94 THR A C 1
ATOM 707 O O . THR A 1 94 ? 0.641 7.158 -14.414 1.00 84.81 94 THR A O 1
ATOM 710 N N . PHE A 1 95 ? -0.628 5.485 -15.233 1.00 82.19 95 PHE A N 1
ATOM 711 C CA . PHE A 1 95 ? 0.465 4.541 -15.467 1.00 82.19 95 PHE A CA 1
ATOM 712 C C . PHE A 1 95 ? 0.257 3.778 -16.780 1.00 82.19 95 PHE A C 1
ATOM 714 O O . PHE A 1 95 ? -0.882 3.536 -17.185 1.00 82.19 95 PHE A O 1
ATOM 721 N N . ASP A 1 96 ? 1.352 3.329 -17.383 1.00 84.38 96 ASP A N 1
ATOM 722 C CA . ASP A 1 96 ? 1.363 2.454 -18.556 1.00 84.38 96 ASP A CA 1
ATOM 723 C C . ASP A 1 96 ? 1.893 1.049 -18.228 1.00 84.38 96 ASP A C 1
ATOM 725 O O . ASP A 1 96 ? 1.525 0.085 -18.902 1.00 84.38 96 ASP A O 1
ATOM 729 N N . GLN A 1 97 ? 2.752 0.906 -17.208 1.00 79.69 97 GLN A N 1
ATOM 730 C CA . GLN A 1 97 ? 3.466 -0.350 -16.938 1.00 79.69 97 GLN A CA 1
ATOM 731 C C . GLN A 1 97 ? 3.166 -0.951 -15.563 1.00 79.69 97 GLN A C 1
ATOM 733 O O . GLN A 1 97 ? 2.894 -2.147 -15.474 1.00 79.69 97 GLN A O 1
ATOM 738 N N . TYR A 1 98 ? 3.238 -0.150 -14.497 1.00 78.38 98 TYR A N 1
ATOM 739 C CA . TYR A 1 98 ? 3.424 -0.684 -13.133 1.00 78.38 98 TYR A CA 1
ATOM 740 C C . TYR A 1 98 ? 2.237 -0.497 -12.186 1.00 78.38 98 TYR A C 1
ATOM 742 O O . TYR A 1 98 ? 2.316 -0.806 -10.992 1.00 78.38 98 TYR A O 1
ATOM 750 N N . GLY A 1 99 ? 1.123 0.024 -12.689 1.00 74.88 99 GLY A N 1
ATOM 751 C CA . GLY A 1 99 ? -0.073 0.160 -11.878 1.00 74.88 99 GLY A CA 1
ATOM 752 C C . GLY A 1 99 ? -0.891 -1.114 -11.760 1.00 74.88 99 GLY A C 1
ATOM 753 O O . GLY A 1 99 ? -0.832 -2.019 -12.591 1.00 74.88 99 GLY A O 1
ATOM 754 N N . ILE A 1 100 ? -1.689 -1.174 -10.694 1.00 73.94 100 ILE A N 1
ATOM 755 C CA . ILE A 1 100 ? -2.665 -2.241 -10.510 1.00 73.94 100 ILE A CA 1
ATOM 756 C C . ILE A 1 100 ? -3.906 -1.887 -11.319 1.00 73.94 100 ILE A C 1
ATOM 758 O O . ILE A 1 100 ? -4.532 -0.855 -11.089 1.00 73.94 100 ILE A O 1
ATOM 762 N N . THR A 1 101 ? -4.304 -2.786 -12.210 1.00 72.50 101 THR A N 1
ATOM 763 C CA . THR A 1 101 ? -5.527 -2.655 -13.014 1.00 72.50 101 THR A CA 1
ATOM 764 C C . THR A 1 101 ? -6.728 -3.378 -12.411 1.00 72.50 101 THR A C 1
ATOM 766 O O . THR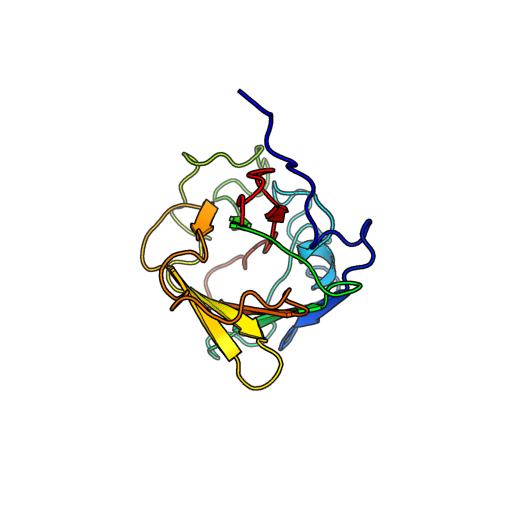 A 1 101 ? -7.854 -3.130 -12.831 1.00 72.50 101 THR A O 1
ATOM 769 N N . ASN A 1 102 ? -6.508 -4.263 -11.434 1.00 72.69 102 ASN A N 1
ATOM 770 C CA . ASN A 1 102 ? -7.564 -4.998 -10.749 1.00 72.69 102 ASN A CA 1
ATOM 771 C C . ASN A 1 102 ? -7.239 -5.159 -9.260 1.00 72.69 102 ASN A C 1
ATOM 773 O O . ASN A 1 102 ? -6.250 -5.811 -8.906 1.00 72.69 102 ASN A O 1
ATOM 777 N N . PHE A 1 103 ? -8.065 -4.569 -8.396 1.00 73.06 103 PHE A N 1
ATOM 778 C CA . PHE A 1 103 ? -8.001 -4.839 -6.965 1.00 73.06 103 PHE A CA 1
ATOM 779 C C . PHE A 1 103 ? -9.356 -4.701 -6.274 1.00 73.06 103 PHE A C 1
ATOM 781 O O . PHE A 1 103 ? -10.168 -3.837 -6.618 1.00 73.06 103 PHE A O 1
ATOM 788 N N . ASP A 1 104 ? -9.521 -5.498 -5.221 1.00 77.38 104 ASP A N 1
ATOM 789 C CA . ASP A 1 104 ? -10.617 -5.390 -4.266 1.00 77.38 104 ASP A CA 1
ATOM 790 C C . ASP A 1 104 ? -10.075 -4.821 -2.956 1.00 77.38 104 ASP A C 1
ATOM 792 O O . ASP A 1 104 ? -9.099 -5.333 -2.400 1.00 77.38 104 ASP A O 1
ATOM 796 N N . MET A 1 105 ? -10.722 -3.782 -2.431 1.00 77.69 105 MET A N 1
ATOM 797 C CA . MET A 1 105 ? -10.509 -3.340 -1.060 1.00 77.69 105 MET A CA 1
ATOM 798 C C . MET A 1 105 ? -11.644 -3.822 -0.175 1.00 77.69 105 MET A C 1
ATOM 800 O O . MET A 1 105 ? -12.816 -3.546 -0.434 1.00 77.69 105 MET A O 1
ATOM 804 N N . GLN A 1 106 ? -11.278 -4.494 0.908 1.00 80.94 106 GLN A N 1
ATOM 805 C CA . GLN A 1 106 ? -12.204 -5.015 1.893 1.00 80.94 106 GLN A CA 1
ATOM 806 C C . GLN A 1 106 ? -11.925 -4.442 3.278 1.00 80.94 106 GLN A C 1
ATOM 808 O O . GLN A 1 106 ? -10.782 -4.163 3.634 1.00 80.94 106 GLN A O 1
ATOM 813 N N . VAL A 1 107 ? -12.972 -4.316 4.083 1.00 77.50 107 VAL A N 1
ATOM 814 C CA . VAL A 1 107 ? -12.912 -3.902 5.489 1.00 77.50 107 VAL A CA 1
ATOM 815 C C . VAL A 1 107 ? -13.569 -4.958 6.371 1.00 77.50 107 VAL A C 1
ATOM 817 O O . VAL A 1 107 ? -14.522 -5.616 5.956 1.00 77.50 107 VAL A O 1
ATOM 820 N N . TRP A 1 108 ? -13.054 -5.151 7.585 1.00 78.25 108 TRP A N 1
ATOM 821 C CA . TRP A 1 108 ? -13.628 -6.102 8.542 1.00 78.25 108 TRP A CA 1
ATOM 822 C C . TRP A 1 108 ? -14.709 -5.434 9.392 1.00 78.25 108 TRP A C 1
ATOM 824 O O . TRP A 1 108 ? -14.395 -4.538 10.180 1.00 78.25 108 TRP A O 1
ATOM 834 N N . ASN A 1 109 ? -15.961 -5.895 9.292 1.00 73.19 109 ASN A N 1
ATOM 835 C CA . ASN A 1 109 ? -17.090 -5.331 10.052 1.00 73.19 109 ASN A CA 1
ATOM 836 C C . ASN A 1 109 ? -17.264 -5.927 11.464 1.00 73.19 109 ASN A C 1
ATOM 838 O O . ASN A 1 109 ? -18.253 -5.644 12.134 1.00 73.19 109 ASN A O 1
ATOM 842 N N . GLY A 1 110 ? -16.332 -6.772 11.914 1.00 76.12 110 GLY A N 1
ATOM 843 C CA . GLY A 1 110 ? -16.450 -7.531 13.163 1.00 76.12 110 GLY A CA 1
ATOM 844 C C . GLY A 1 110 ? -16.892 -8.983 12.960 1.00 76.12 110 GLY A C 1
ATOM 845 O O . GLY A 1 110 ? -16.595 -9.815 13.813 1.00 76.12 110 GLY A O 1
ATOM 846 N N . VAL A 1 111 ? -17.539 -9.290 11.831 1.00 78.94 111 VAL A N 1
ATOM 847 C CA . VAL A 1 111 ? -18.110 -10.613 11.522 1.00 78.94 111 VAL A CA 1
ATOM 848 C C . VAL A 1 111 ? -17.649 -11.139 10.161 1.00 78.94 111 VAL A C 1
ATOM 850 O O . VAL A 1 111 ? -17.317 -12.313 10.047 1.00 78.94 111 VAL A O 1
ATOM 853 N N . ASN A 1 112 ? -17.616 -10.280 9.140 1.00 82.12 112 ASN A N 1
ATOM 854 C CA . ASN A 1 112 ? -17.273 -10.606 7.760 1.00 82.12 112 ASN A CA 1
ATOM 855 C C . ASN A 1 112 ? -16.374 -9.523 7.140 1.00 82.12 112 ASN A C 1
ATOM 857 O O . ASN A 1 112 ? -16.401 -8.353 7.538 1.00 82.12 112 ASN A O 1
ATOM 861 N N . TRP A 1 113 ? -15.615 -9.913 6.113 1.00 80.31 113 TRP A N 1
ATOM 862 C CA . TRP A 1 113 ? -14.963 -8.969 5.208 1.00 80.31 113 TRP A CA 1
ATOM 863 C C . TRP A 1 113 ? -15.984 -8.434 4.202 1.00 80.31 113 TRP A C 1
ATOM 865 O O . TRP A 1 113 ? -16.650 -9.209 3.518 1.00 80.31 113 TRP A O 1
ATOM 875 N N . VAL A 1 114 ? -16.097 -7.112 4.106 1.00 79.25 114 VAL A N 1
ATOM 876 C CA . VAL A 1 114 ? -17.008 -6.415 3.189 1.00 79.25 114 VAL A CA 1
ATOM 877 C C . VAL A 1 114 ? -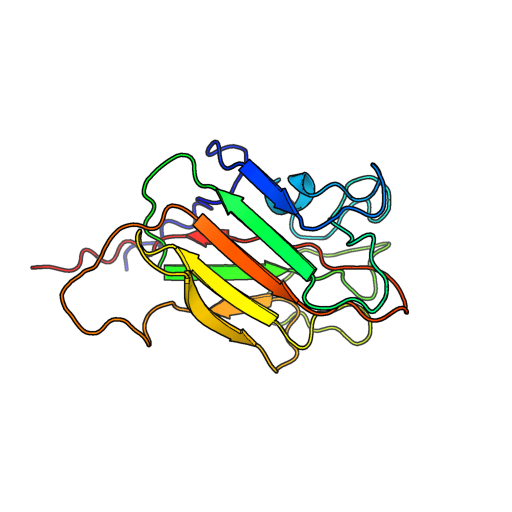16.179 -5.690 2.142 1.00 79.25 114 VAL A C 1
ATOM 879 O O . VAL A 1 114 ? -15.276 -4.938 2.498 1.00 79.25 114 VAL A O 1
ATOM 882 N N . THR A 1 115 ? -16.466 -5.909 0.856 1.00 78.25 115 THR A N 1
ATOM 883 C CA . THR A 1 115 ? -15.791 -5.176 -0.228 1.00 78.25 115 THR A CA 1
ATOM 884 C C . THR A 1 115 ? -16.366 -3.771 -0.334 1.00 78.25 115 THR A C 1
ATOM 886 O O . THR A 1 115 ? -17.556 -3.622 -0.584 1.00 78.25 115 THR A O 1
ATOM 889 N N . VAL A 1 116 ? -15.518 -2.762 -0.148 1.00 71.25 116 VAL A N 1
ATOM 890 C CA . VAL A 1 116 ? -15.878 -1.334 -0.196 1.00 71.25 116 VAL A CA 1
ATOM 891 C C . VAL A 1 116 ? -15.406 -0.650 -1.472 1.00 71.25 116 VAL A C 1
ATOM 893 O O . VAL A 1 116 ? -15.951 0.380 -1.845 1.00 71.25 116 VAL A O 1
ATOM 896 N N . VAL A 1 117 ? -14.410 -1.219 -2.158 1.00 72.19 117 VAL A N 1
ATOM 897 C CA . VAL A 1 117 ? -13.924 -0.721 -3.450 1.00 72.19 117 VAL A CA 1
ATOM 898 C C . VAL A 1 117 ? -13.624 -1.902 -4.349 1.00 72.19 117 VAL A C 1
ATOM 900 O O . VAL A 1 117 ? -12.991 -2.862 -3.911 1.00 72.19 117 VAL A O 1
ATOM 903 N N . ARG A 1 118 ? -14.031 -1.795 -5.613 1.00 71.31 118 ARG A N 1
ATOM 904 C CA . ARG A 1 118 ? -13.501 -2.603 -6.711 1.00 71.31 118 ARG A CA 1
ATOM 905 C C . ARG A 1 118 ? -12.955 -1.663 -7.766 1.00 71.31 118 ARG A C 1
ATOM 907 O O . ARG A 1 118 ? -13.719 -0.867 -8.309 1.00 71.31 118 ARG A O 1
ATOM 914 N N . SER A 1 119 ? -11.660 -1.737 -8.044 1.00 66.38 119 SER A N 1
ATOM 915 C CA . SER A 1 119 ? -11.081 -0.992 -9.159 1.00 66.38 119 SER A CA 1
ATOM 916 C C . SER A 1 119 ? -10.885 -1.891 -10.363 1.00 66.38 119 SER A C 1
ATOM 918 O O . SER A 1 119 ? -10.322 -2.976 -10.241 1.00 66.38 119 SER A O 1
ATOM 920 N N . SER A 1 120 ? -11.304 -1.396 -11.523 1.00 59.47 120 SER A N 1
ATOM 921 C CA . SER A 1 120 ? -11.039 -1.997 -12.836 1.00 59.47 120 SER A CA 1
ATOM 922 C C . SER A 1 120 ? -10.498 -0.984 -13.854 1.00 59.47 120 SER A C 1
ATOM 924 O O . SER A 1 120 ? -10.411 -1.283 -15.043 1.00 59.47 120 SER A O 1
ATOM 926 N N . THR A 1 121 ? -10.158 0.235 -13.416 1.00 52.97 121 THR A N 1
ATOM 927 C CA . THR A 1 121 ? -9.735 1.338 -14.292 1.00 52.97 121 THR A CA 1
ATOM 928 C C . THR A 1 121 ? -8.343 1.855 -13.927 1.00 52.97 121 THR A C 1
ATOM 930 O O . THR A 1 121 ? -7.835 1.590 -12.840 1.00 52.97 121 THR A O 1
ATOM 933 N N . ASN A 1 122 ? -7.714 2.563 -14.873 1.00 47.84 122 ASN A N 1
ATOM 934 C CA . ASN A 1 122 ? -6.342 3.074 -14.801 1.00 47.84 122 ASN A CA 1
ATOM 935 C C . ASN A 1 122 ? -6.288 4.515 -14.244 1.00 47.84 122 ASN A C 1
ATOM 937 O O . ASN A 1 122 ? -6.233 5.476 -15.013 1.00 47.84 122 ASN A O 1
ATOM 941 N N . PRO A 1 123 ? -6.319 4.686 -12.914 1.00 53.31 123 PRO A N 1
ATOM 942 C CA . PRO A 1 123 ? -5.540 5.754 -12.301 1.00 53.31 123 PRO A CA 1
ATOM 943 C C . PRO A 1 123 ? -4.532 5.187 -11.296 1.00 53.31 123 PRO A C 1
ATOM 945 O O . PRO A 1 123 ? -4.812 4.232 -10.571 1.00 53.31 123 PRO A O 1
ATOM 948 N N . SER A 1 124 ? -3.353 5.811 -11.205 1.00 51.31 124 SER A N 1
ATOM 949 C CA . SER A 1 124 ? -2.330 5.425 -10.212 1.00 51.31 124 SER A CA 1
ATOM 950 C C . SER A 1 124 ? -2.787 5.665 -8.768 1.00 51.31 124 SER A C 1
ATOM 952 O O . SER A 1 124 ? -2.239 5.055 -7.849 1.00 51.31 124 SER A O 1
ATOM 954 N N . ARG A 1 125 ? -3.813 6.520 -8.590 1.00 61.06 125 ARG A N 1
ATOM 955 C CA . ARG A 1 125 ? -4.589 6.704 -7.364 1.00 61.06 125 ARG A CA 1
ATOM 956 C C . ARG A 1 125 ? -6.042 6.307 -7.566 1.00 61.06 125 ARG A C 1
ATOM 958 O O . ARG A 1 125 ? -6.777 6.984 -8.276 1.00 61.06 125 ARG A O 1
ATOM 965 N N . VAL A 1 126 ? -6.487 5.275 -6.857 1.00 55.25 126 VAL A N 1
ATOM 966 C CA . VAL A 1 126 ? -7.912 4.931 -6.793 1.00 55.25 126 VAL A CA 1
ATOM 967 C C . VAL A 1 126 ? -8.526 5.488 -5.523 1.00 55.25 126 VAL A C 1
ATOM 969 O O . VAL A 1 126 ? -8.017 5.256 -4.426 1.00 55.25 126 VAL A O 1
ATOM 972 N N . HIS A 1 127 ? -9.627 6.215 -5.698 1.00 52.44 127 HIS A N 1
ATOM 973 C CA . HIS A 1 127 ? -10.481 6.693 -4.620 1.00 52.44 127 HIS A CA 1
ATOM 974 C C . HIS A 1 127 ? -11.680 5.779 -4.480 1.00 52.44 127 HIS A C 1
ATOM 976 O O . HIS A 1 127 ? -12.425 5.577 -5.435 1.00 52.44 127 HIS A O 1
ATOM 982 N N . GLY A 1 128 ? -11.868 5.258 -3.277 1.00 51.06 128 GLY A N 1
ATOM 983 C CA . GLY A 1 128 ? -13.137 4.688 -2.867 1.00 51.06 128 GLY A CA 1
ATOM 984 C C . GLY A 1 128 ? -13.748 5.550 -1.788 1.00 51.06 128 GLY A C 1
ATOM 985 O O . GLY A 1 128 ? -13.109 5.752 -0.754 1.00 51.06 128 GLY A O 1
ATOM 986 N N . GLU A 1 129 ? -14.965 6.029 -2.019 1.00 52.78 129 GLU A N 1
ATOM 987 C CA . GLU A 1 129 ? -15.830 6.455 -0.928 1.00 52.78 129 GLU A CA 1
ATOM 988 C C . GLU A 1 129 ? -16.606 5.213 -0.481 1.00 52.78 129 GLU A C 1
ATOM 990 O O . GLU A 1 129 ? -17.326 4.637 -1.296 1.00 52.78 129 GLU A O 1
ATOM 995 N N . PRO A 1 130 ? -16.483 4.744 0.773 1.00 50.84 130 PRO A N 1
ATOM 996 C CA . PRO A 1 130 ? -17.167 3.535 1.235 1.00 50.84 130 PRO A CA 1
ATOM 997 C C . PRO A 1 130 ? -18.709 3.613 1.195 1.00 50.84 130 PRO A C 1
ATOM 999 O O . PRO A 1 130 ? -19.370 2.697 1.670 1.00 50.84 130 PRO A O 1
ATOM 1002 N N . HIS A 1 131 ? -19.288 4.697 0.668 1.00 44.62 131 HIS A N 1
ATOM 1003 C CA . HIS A 1 131 ? -20.677 5.103 0.840 1.00 44.62 131 HIS A CA 1
ATOM 1004 C C . HIS A 1 131 ? -21.727 4.169 0.207 1.00 44.62 131 HIS A C 1
ATOM 1006 O O . HIS A 1 131 ? -22.857 4.129 0.692 1.00 44.62 131 HIS A O 1
ATOM 1012 N N . ASP A 1 132 ? -21.368 3.361 -0.794 1.00 39.72 132 ASP A N 1
ATOM 1013 C CA . ASP A 1 132 ? -22.348 2.621 -1.610 1.00 39.72 132 ASP A CA 1
ATOM 1014 C C . ASP A 1 132 ? -22.793 1.258 -1.031 1.00 39.72 132 ASP A C 1
ATOM 1016 O O . ASP A 1 132 ? -23.534 0.516 -1.677 1.00 39.72 132 ASP A O 1
ATOM 1020 N N . HIS A 1 133 ? -22.388 0.917 0.201 1.00 39.34 133 HIS A N 1
ATOM 1021 C CA . HIS A 1 133 ? -22.852 -0.293 0.904 1.00 39.34 133 HIS A CA 1
ATOM 1022 C C . HIS A 1 133 ? -23.272 -0.046 2.364 1.00 39.34 133 HIS A C 1
ATOM 1024 O O . HIS A 1 133 ? -23.163 -0.941 3.198 1.00 39.34 133 HIS A O 1
ATOM 1030 N N . PHE A 1 134 ? -23.720 1.172 2.693 1.00 44.81 134 PHE A N 1
ATOM 1031 C CA . PHE A 1 134 ? -24.275 1.488 4.014 1.00 44.81 134 PHE A CA 1
ATOM 1032 C C . PHE A 1 134 ? -25.800 1.547 3.966 1.00 44.81 134 PHE A C 1
ATOM 1034 O O . PHE A 1 134 ? -26.418 2.612 3.942 1.00 44.81 134 PHE A O 1
ATOM 1041 N N . ASP A 1 135 ? -26.427 0.382 3.980 1.00 39.28 135 ASP A N 1
ATOM 1042 C CA 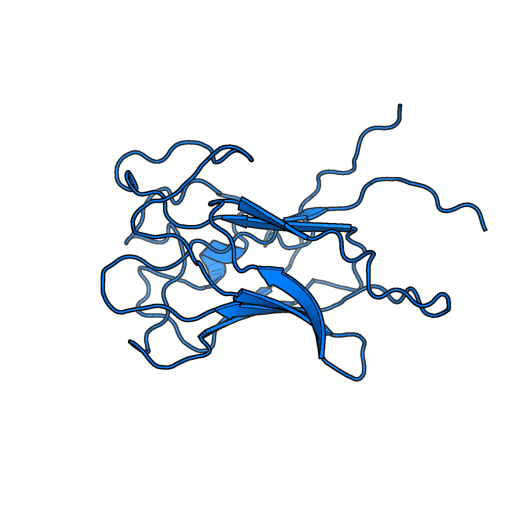. ASP A 1 135 ? -27.795 0.237 4.447 1.00 39.28 135 ASP A CA 1
ATOM 1043 C C . ASP A 1 135 ? -27.872 0.711 5.909 1.00 39.28 135 ASP A C 1
ATOM 1045 O O . ASP A 1 135 ? -27.225 0.197 6.824 1.00 39.28 135 ASP A O 1
ATOM 1049 N N . GLY A 1 136 ? -28.604 1.807 6.110 1.00 36.12 136 GLY A N 1
ATOM 1050 C CA . GLY A 1 136 ? -28.636 2.549 7.362 1.00 36.12 136 GLY A CA 1
ATOM 1051 C C . GLY A 1 136 ? -29.118 1.709 8.541 1.00 36.12 136 GLY A C 1
ATOM 1052 O O . GLY A 1 136 ? -30.320 1.605 8.751 1.00 36.12 136 GLY A O 1
ATOM 1053 N N . ASN A 1 137 ? -28.187 1.151 9.325 1.00 34.53 137 ASN A N 1
ATOM 1054 C CA . ASN A 1 137 ? -28.295 1.042 10.790 1.00 34.53 137 ASN A CA 1
ATOM 1055 C C . ASN A 1 137 ? -27.082 0.458 11.543 1.00 34.53 137 ASN A C 1
ATOM 1057 O O . ASN A 1 137 ? -27.183 0.207 12.744 1.00 34.53 137 ASN A O 1
ATOM 1061 N N . SER A 1 138 ? -25.906 0.301 10.935 1.00 40.69 138 SER A N 1
ATOM 1062 C CA . SER A 1 138 ? -24.703 -0.041 11.711 1.00 40.69 138 SER A CA 1
ATOM 1063 C C . SER A 1 138 ? -23.455 0.616 11.146 1.00 40.69 138 SER A C 1
ATOM 1065 O O . SER A 1 138 ? -22.599 -0.024 10.540 1.00 40.69 138 SER A O 1
ATOM 1067 N N . HIS A 1 139 ? -23.326 1.915 11.394 1.00 48.12 139 HIS A N 1
ATOM 1068 C CA . HIS A 1 139 ? -22.052 2.602 11.274 1.00 48.12 139 HIS A CA 1
ATOM 1069 C C . HIS A 1 139 ? -21.152 2.097 12.420 1.00 48.12 139 HIS A C 1
ATOM 1071 O O . HIS A 1 139 ? -21.167 2.633 13.529 1.00 48.12 139 HIS A O 1
ATOM 1077 N N . SER A 1 140 ? -20.445 0.989 12.201 1.00 51.56 140 SER A N 1
ATOM 1078 C CA . SER A 1 140 ? -19.420 0.512 13.131 1.00 51.56 140 SER A CA 1
ATOM 1079 C C . SER A 1 140 ? -18.051 0.968 12.631 1.00 51.56 140 SER A C 1
ATOM 1081 O O . SER A 1 140 ? -17.758 0.806 11.448 1.00 51.56 140 SER A O 1
ATOM 1083 N N . PRO A 1 141 ? -17.201 1.540 13.497 1.00 59.28 141 PRO A N 1
ATOM 1084 C CA . PRO A 1 141 ? -15.849 1.917 13.115 1.00 59.28 141 PRO A CA 1
ATOM 1085 C C . PRO A 1 141 ? -15.019 0.683 12.738 1.00 59.28 141 PRO A C 1
ATOM 1087 O O . PRO A 1 141 ? -15.081 -0.361 13.389 1.00 59.28 141 PRO A O 1
ATOM 1090 N N . TRP A 1 142 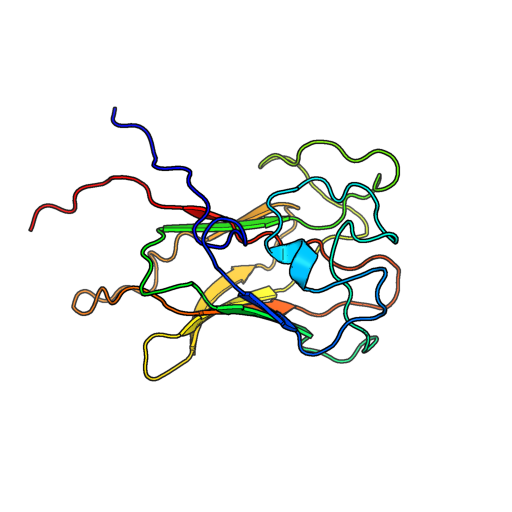? -14.196 0.822 11.707 1.00 63.12 142 TRP A N 1
ATOM 1091 C CA . TRP A 1 142 ? -13.411 -0.257 11.119 1.00 63.12 142 TRP A CA 1
ATOM 1092 C C . TRP A 1 142 ? -12.106 -0.483 11.884 1.00 63.12 142 TRP A C 1
ATOM 1094 O O . TRP A 1 142 ? -11.453 0.468 12.313 1.00 63.12 142 TRP A O 1
ATOM 1104 N N . ARG A 1 143 ? -11.688 -1.745 12.037 1.00 68.56 143 ARG A N 1
ATOM 1105 C CA . ARG A 1 143 ? -10.376 -2.089 12.632 1.00 68.56 143 ARG A CA 1
ATOM 1106 C C . ARG A 1 143 ? -9.330 -2.508 11.617 1.00 68.56 143 ARG A C 1
ATOM 1108 O O . ARG A 1 143 ? -8.145 -2.446 11.923 1.00 68.56 143 ARG A O 1
ATOM 1115 N N . GLN A 1 144 ? -9.764 -2.995 10.461 1.00 69.06 144 GLN A N 1
ATOM 1116 C CA . GLN A 1 144 ? -8.887 -3.684 9.525 1.00 69.06 144 GLN A CA 1
ATOM 1117 C C . GLN A 1 144 ? -9.338 -3.399 8.106 1.00 69.06 144 GLN A C 1
ATOM 1119 O O . GLN A 1 144 ? -10.542 -3.388 7.830 1.00 69.06 144 GLN A O 1
ATOM 1124 N N . CYS A 1 145 ? -8.371 -3.229 7.213 1.00 69.25 145 CYS A N 1
ATOM 1125 C CA . CYS A 1 145 ? -8.607 -3.252 5.782 1.00 69.25 145 CYS A CA 1
ATOM 1126 C C . CYS A 1 145 ? -7.617 -4.184 5.082 1.00 69.25 145 CYS A C 1
ATOM 1128 O O . CYS A 1 145 ? -6.462 -4.309 5.487 1.00 69.25 145 CYS A O 1
ATOM 1130 N N . CYS A 1 146 ? -8.087 -4.857 4.040 1.00 67.94 146 CYS A N 1
ATOM 1131 C CA . CYS A 1 146 ? -7.274 -5.665 3.144 1.00 67.94 146 CYS A CA 1
ATOM 1132 C C . CYS A 1 146 ? -7.426 -5.126 1.731 1.00 67.94 146 CYS A C 1
ATOM 1134 O O . CYS A 1 146 ? -8.538 -4.797 1.323 1.00 67.94 146 CYS A O 1
ATOM 1136 N N . CYS A 1 147 ? -6.343 -5.126 0.969 1.00 65.69 147 CYS A N 1
ATOM 1137 C CA . CYS A 1 147 ? -6.435 -5.116 -0.479 1.00 65.69 147 CYS A CA 1
ATOM 1138 C C . CYS A 1 147 ? -5.956 -6.429 -1.054 1.00 65.69 147 CYS A C 1
ATOM 1140 O O . CYS A 1 147 ? -4.946 -6.980 -0.616 1.00 65.69 147 CYS A O 1
ATOM 1142 N N . TYR A 1 148 ? -6.707 -6.874 -2.049 1.00 66.62 148 TYR A N 1
ATOM 1143 C CA . TYR A 1 148 ? -6.403 -8.013 -2.885 1.00 66.62 148 TYR A CA 1
ATOM 1144 C C . TYR A 1 148 ? -6.078 -7.491 -4.273 1.00 66.62 148 TYR A C 1
ATOM 1146 O O . TYR A 1 148 ? -6.922 -6.831 -4.872 1.00 66.62 148 TYR A O 1
ATOM 1154 N N . CYS A 1 149 ? -4.887 -7.768 -4.783 1.00 65.62 149 CYS A N 1
ATOM 1155 C CA . CYS A 1 149 ? -4.519 -7.470 -6.164 1.00 65.62 149 CYS A CA 1
ATOM 1156 C C . CYS A 1 149 ? -3.938 -8.715 -6.838 1.00 65.62 149 CYS A C 1
ATOM 1158 O O . CYS A 1 149 ? -3.822 -9.772 -6.223 1.00 65.62 149 CYS A O 1
ATOM 1160 N N . CYS A 1 150 ? -3.651 -8.617 -8.131 1.00 63.97 150 CYS A N 1
ATOM 1161 C CA . CYS A 1 150 ? -2.956 -9.663 -8.867 1.00 63.97 150 CYS A CA 1
ATOM 1162 C C . CYS A 1 150 ? -1.749 -9.030 -9.557 1.00 63.97 150 CYS A C 1
ATOM 1164 O O . CYS A 1 150 ? -1.937 -8.160 -10.410 1.00 63.97 150 CYS A O 1
ATOM 1166 N N . GLN A 1 151 ? -0.532 -9.412 -9.163 1.00 62.56 151 GLN A N 1
ATOM 1167 C CA . GLN A 1 151 ? 0.713 -8.854 -9.700 1.00 62.56 151 GLN A CA 1
ATOM 1168 C C . GLN A 1 151 ? 1.287 -9.734 -10.835 1.00 62.56 151 GLN A C 1
ATOM 1170 O O . GLN A 1 151 ? 1.842 -10.807 -10.579 1.00 62.56 151 GLN A O 1
ATOM 1175 N N . PRO A 1 152 ? 1.189 -9.314 -12.117 1.00 55.06 152 PRO A N 1
ATOM 1176 C CA . PRO A 1 152 ? 1.823 -10.028 -13.225 1.00 55.06 152 PRO A CA 1
ATOM 1177 C C . PRO A 1 152 ? 3.346 -9.784 -13.301 1.00 55.06 152 PRO A C 1
ATOM 1179 O O . PRO A 1 152 ? 3.873 -8.746 -12.915 1.00 55.06 152 PRO A O 1
ATOM 1182 N N . GLN A 1 153 ? 4.069 -10.757 -13.859 1.00 49.03 153 GLN A N 1
ATOM 1183 C CA . GLN A 1 153 ? 5.533 -10.946 -13.835 1.00 49.03 153 GLN A CA 1
ATOM 1184 C C . GLN A 1 153 ? 6.480 -9.908 -14.478 1.00 49.03 153 GLN A C 1
ATOM 1186 O O . GLN A 1 153 ? 7.658 -10.221 -14.657 1.00 49.03 153 GLN A O 1
ATOM 1191 N N . ARG A 1 154 ? 6.060 -8.696 -14.851 1.00 42.41 154 ARG A N 1
ATOM 1192 C CA . ARG A 1 154 ? 6.936 -7.760 -15.597 1.00 42.41 154 ARG A CA 1
ATOM 1193 C C . ARG A 1 154 ? 7.227 -6.427 -14.890 1.00 42.41 154 ARG A C 1
ATOM 1195 O O . ARG A 1 154 ? 7.126 -5.386 -15.523 1.00 42.41 154 ARG A O 1
ATOM 1202 N N . LEU A 1 155 ? 7.753 -6.500 -13.659 1.00 41.62 155 LEU A N 1
ATOM 1203 C CA . LEU A 1 155 ? 8.379 -5.384 -12.909 1.00 41.62 155 LEU A CA 1
ATOM 1204 C C . LEU A 1 155 ? 7.397 -4.281 -12.449 1.00 41.62 155 LEU A C 1
ATOM 1206 O O . LEU A 1 155 ? 6.246 -4.278 -12.858 1.00 41.62 155 LEU A O 1
ATOM 1210 N N . PRO A 1 156 ? 7.830 -3.407 -11.525 1.00 45.16 156 PRO A N 1
ATOM 1211 C CA . PRO A 1 156 ? 7.763 -3.629 -10.106 1.00 45.16 156 PRO A CA 1
ATOM 1212 C C . PRO A 1 156 ? 6.352 -3.510 -9.499 1.00 45.16 156 PRO A C 1
ATOM 1214 O O . PRO A 1 156 ? 5.502 -2.771 -9.983 1.00 45.16 156 PRO A O 1
ATOM 1217 N N . PRO A 1 157 ? 6.132 -4.221 -8.391 1.00 48.25 157 PRO A N 1
ATOM 1218 C CA . PRO A 1 157 ? 4.913 -4.204 -7.577 1.00 48.25 157 PRO A CA 1
ATOM 1219 C C . PRO A 1 157 ? 4.523 -2.825 -7.030 1.00 48.25 157 PRO A C 1
ATOM 1221 O O . PRO A 1 157 ? 5.251 -1.842 -6.997 1.00 48.25 157 PRO A O 1
ATOM 1224 N N . THR A 1 158 ? 3.338 -2.829 -6.477 1.00 47.00 158 THR A N 1
ATOM 1225 C CA . THR A 1 158 ? 2.604 -1.691 -5.985 1.00 47.00 158 THR A CA 1
ATOM 1226 C C . THR A 1 158 ? 3.200 -1.105 -4.706 1.00 47.00 158 THR A C 1
ATOM 1228 O O . THR A 1 158 ? 3.269 -1.765 -3.670 1.00 47.00 158 THR A O 1
ATOM 1231 N N . LYS A 1 159 ? 3.488 0.198 -4.706 1.00 42.25 159 LYS A N 1
ATOM 1232 C CA . LYS A 1 159 ? 3.400 0.944 -3.457 1.00 42.25 159 LYS A CA 1
ATOM 1233 C C . LYS A 1 159 ? 1.929 0.939 -3.030 1.00 42.25 159 LYS A C 1
ATOM 1235 O O . LYS A 1 159 ? 1.011 1.203 -3.788 1.00 42.25 159 LYS A O 1
ATOM 1240 N N . TYR A 1 160 ? 1.642 0.488 -1.832 1.00 48.31 160 TYR A N 1
ATOM 1241 C CA . TYR A 1 160 ? 0.269 0.457 -1.359 1.00 48.31 160 TYR A CA 1
ATOM 1242 C C . TYR A 1 160 ? 0.243 1.505 -0.272 1.00 48.31 160 TYR A C 1
ATOM 1244 O O . TYR A 1 160 ? 0.895 1.310 0.717 1.00 48.31 160 TYR A O 1
ATOM 1252 N N . CYS A 1 161 ? -0.378 2.664 -0.435 1.00 42.41 161 CYS A N 1
ATOM 1253 C CA . CYS A 1 161 ? -0.427 3.632 0.666 1.00 42.41 161 CYS A CA 1
ATOM 1254 C C . CYS A 1 161 ? -1.865 3.974 0.981 1.00 42.41 161 CYS A C 1
ATOM 1256 O O . CYS A 1 161 ? -2.320 5.034 0.551 1.00 42.41 161 CYS A O 1
ATOM 1258 N N . PRO A 1 162 ? -2.576 3.107 1.730 1.00 50.88 162 PRO A N 1
ATOM 1259 C CA . PRO A 1 162 ? -3.903 3.418 2.224 1.00 50.88 162 PRO A CA 1
ATOM 1260 C C . PRO A 1 162 ? -3.816 4.693 3.029 1.00 50.88 162 PRO A C 1
ATOM 1262 O O . PRO A 1 162 ? -3.213 4.737 4.099 1.00 50.88 162 PRO A O 1
ATOM 1265 N N . SER A 1 163 ? -4.399 5.751 2.485 1.00 52.88 163 SER A N 1
ATOM 1266 C CA . SER A 1 163 ? -4.784 6.889 3.293 1.00 52.88 163 SER A CA 1
ATOM 1267 C C . SER A 1 163 ? -6.232 6.707 3.671 1.00 52.88 163 SER A C 1
ATOM 1269 O O . SER A 1 163 ? -7.091 6.873 2.818 1.00 52.88 163 SER A O 1
ATOM 1271 N N . ALA A 1 164 ? -6.479 6.359 4.927 1.00 56.91 164 ALA A N 1
ATOM 1272 C CA . ALA A 1 164 ? -7.810 6.376 5.512 1.00 56.91 164 ALA A CA 1
ATOM 1273 C C . ALA A 1 164 ? -7.994 7.728 6.211 1.00 56.91 164 ALA A C 1
ATOM 1275 O O . ALA A 1 164 ? -7.445 7.918 7.292 1.00 56.91 164 ALA A O 1
ATOM 1276 N N . SER A 1 165 ? -8.683 8.686 5.595 1.00 53.62 165 SER A N 1
ATOM 1277 C CA . SER A 1 165 ? -8.979 10.008 6.181 1.00 53.62 165 SER A CA 1
ATOM 1278 C C . SER A 1 165 ? -10.475 10.156 6.457 1.00 53.62 165 SER A C 1
ATOM 1280 O O . SER A 1 165 ? -11.275 9.345 6.001 1.00 53.62 165 SER A O 1
ATOM 1282 N N . THR A 1 166 ? -10.846 11.153 7.266 1.00 51.50 166 THR A N 1
ATOM 1283 C CA . THR A 1 166 ? -12.250 11.483 7.564 1.00 51.50 166 THR A CA 1
ATOM 1284 C C . THR A 1 166 ? -12.548 12.899 7.108 1.00 51.50 166 THR A C 1
ATOM 1286 O O . THR A 1 166 ? -11.916 13.840 7.603 1.00 51.50 166 THR A O 1
ATOM 1289 N N . SER A 1 167 ? -13.570 13.114 6.286 1.00 44.94 167 SER A N 1
ATOM 1290 C CA . SER A 1 167 ? -14.195 14.432 6.236 1.00 44.94 167 SER A CA 1
ATOM 1291 C C . SER A 1 167 ? -14.930 14.675 7.564 1.00 44.94 167 SER A C 1
ATOM 1293 O O . SER A 1 167 ? -15.674 13.829 8.064 1.00 44.94 167 SER A O 1
ATOM 1295 N N . LYS A 1 168 ? -14.702 15.823 8.217 1.00 42.69 168 LYS A N 1
ATOM 1296 C CA . LYS A 1 168 ? -15.496 16.218 9.392 1.00 42.69 168 LYS A CA 1
ATOM 1297 C C . LYS A 1 168 ? -16.867 16.717 8.930 1.00 42.69 168 LYS A C 1
ATOM 1299 O O . LYS A 1 168 ? -17.186 17.890 9.050 1.00 42.69 168 LYS A O 1
ATOM 1304 N N . GLY A 1 169 ? -17.691 15.815 8.414 1.00 36.97 169 GLY A N 1
ATOM 1305 C CA . GLY A 1 169 ? -19.130 15.998 8.334 1.00 36.97 169 GLY A CA 1
ATOM 1306 C C . GLY A 1 169 ? -19.745 15.447 9.609 1.00 36.97 169 GLY A C 1
ATOM 1307 O O . GLY A 1 169 ? -19.883 14.239 9.769 1.00 36.97 169 GLY A O 1
ATOM 1308 N N . ARG A 1 170 ? -20.086 16.317 10.561 1.00 38.59 170 ARG A N 1
ATOM 1309 C CA . ARG A 1 170 ? -20.919 15.948 11.709 1.00 38.59 170 ARG A CA 1
ATOM 1310 C C . ARG A 1 170 ? -22.263 15.481 11.140 1.00 38.59 170 ARG A C 1
ATOM 1312 O O . ARG A 1 170 ? -23.113 16.324 10.864 1.00 38.59 170 ARG A O 1
ATOM 1319 N N . TRP A 1 171 ? -22.446 14.176 10.932 1.00 35.22 171 TRP A N 1
ATOM 1320 C CA . TRP A 1 171 ? -23.755 13.598 10.638 1.00 35.22 171 TRP A CA 1
ATOM 1321 C C . TRP A 1 171 ?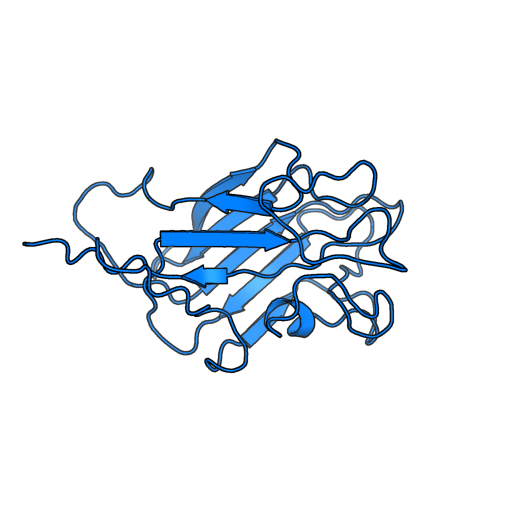 -24.641 13.939 11.835 1.00 35.22 171 TRP A C 1
ATOM 1323 O O . TRP A 1 171 ? -24.520 13.354 12.915 1.00 35.22 171 TRP A O 1
ATOM 1333 N N . LYS A 1 172 ? -25.421 15.018 11.709 1.00 28.62 172 LYS A N 1
ATOM 1334 C CA . LYS A 1 172 ? -26.444 15.343 12.694 1.00 28.62 172 LYS A CA 1
ATOM 1335 C C . LYS A 1 172 ? -27.382 14.139 12.735 1.00 28.62 172 LYS A C 1
ATOM 1337 O O . LYS A 1 172 ? -27.777 13.648 11.683 1.00 28.62 172 LYS A O 1
ATOM 1342 N N . ARG A 1 173 ? -27.623 13.675 13.963 1.00 34.12 173 ARG A N 1
ATOM 1343 C CA . ARG A 1 173 ? -28.625 12.668 14.316 1.00 34.12 173 ARG A CA 1
ATOM 1344 C C . ARG A 1 173 ? -29.955 12.931 13.628 1.00 34.12 173 ARG A C 1
ATOM 1346 O O . ARG A 1 173 ? -30.305 14.130 13.532 1.00 34.12 173 ARG A O 1
#

Foldseek 3Di:
DDDFQQFFQQAVVQVKDKDWPAFQDPQADRNLQRPPDQFLASRSRSSHTFHNDAQDWWIKMKIFGPDFADFQKWKFAFHAPPNVDTDRDDQPAWHDPIAFQWKWKWFDPPPDTDTQDTHRDTDSIDITGSPPPPPPDDPTGTGMMMMITGDHDDDDYTRTHIRGTGGPPPPDD

Radius of gyration: 15.69 Å; chains: 1; bounding box: 44×42×36 Å

Secondary structure (DSSP, 8-state):
-PPPB---TTSGGGT-EEEES--S-TTS-GGGGGSS--S-TTTTTTSS---SSTT-S-EEEEEEEEEEE--SBEEEEPPPTTTTSPPPP-TT---SSSS-S-EEEEEE-SSSEEEEEEE-S--SEEEE-GGGG--TT--PPEEEEEEEE---SSSPPPP-----BB-------

pLDDT: mean 72.35, std 17.89, range [28.62, 93.44]